Protein AF-K6ZV36-F1 (afdb_monomer_lite)

Sequence (183 aa):
MSAIVSMAVELAVKDDSTDDSIYIGLYGSSGGREFNLNSQLNDYERGTKRVYVFNDPPSYYRVPLFFETVRPLDERLGAGYPGNNQNWVLADIEHVYIRKEKGNGLGINHLIVHLFGGSQGRISAHRTFEMVNLISYVSNESGLQLWLKEEITLPIAMQVASILEDREKINFDKIIGAKCSTN

pLDDT: mean 75.7, std 15.94, range [40.72, 93.94]

Secondary structure (DSSP, 8-state):
-PEEEEEEEEEEE-S----S-EEEEEEETTEEEEEE---SS--S-TT-EEEEEESPPPTT----TT-EEE----GGG----GGG-TT-BGGGEEEEEEEESSSS---EEEEEEEEEEEETTEEEEEEEEE--TTPPPEEETTEEEEEEEEP----HHHHHHHHHHHHHHHHHHHHHTS-----

Foldseek 3Di:
DFQFAKKKKKWFFADDFDPFWKWKKWQFPLGIDIDTQDDPDRQGDHGAIEMAMQPDDDPPDDDPPSYDYDPDHPVVVVRPGSNVDRRHAPVGGPWMKMFTQEDDDSSIPWIKMKTFTHDVPDTQDIWMWIDDPDWDWDQDPRGTMDITHIDPDDGPVVVVVVVVVVVVVVVVVVVVVPDDDDD

Organism: NCBI:txid1129793

Structure (mmCIF, N/CA/C/O backbone):
data_AF-K6ZV36-F1
#
_entry.id   AF-K6ZV36-F1
#
loop_
_atom_site.group_PDB
_atom_site.id
_atom_site.type_symbol
_atom_site.label_atom_id
_atom_site.label_alt_id
_atom_site.label_comp_id
_atom_site.label_asym_id
_atom_site.label_entity_id
_atom_site.label_seq_id
_atom_site.pdbx_PDB_ins_code
_atom_site.Cartn_x
_atom_site.Cartn_y
_atom_site.Cartn_z
_atom_site.occupancy
_atom_site.B_iso_or_equiv
_atom_site.auth_seq_id
_atom_site.auth_comp_id
_atom_site.auth_asym_id
_atom_site.auth_atom_id
_atom_site.pdbx_PDB_model_num
ATOM 1 N N . MET A 1 1 ? 15.108 -3.991 -15.137 1.00 69.56 1 MET A N 1
ATOM 2 C CA . MET A 1 1 ? 14.119 -4.184 -14.055 1.00 69.56 1 MET A CA 1
ATOM 3 C C . MET A 1 1 ? 13.306 -2.904 -13.913 1.00 69.56 1 MET A C 1
ATOM 5 O O . MET A 1 1 ? 13.828 -1.849 -14.255 1.00 69.56 1 MET A O 1
ATOM 9 N N . SER A 1 2 ? 12.041 -2.982 -13.497 1.00 81.06 2 SER A N 1
ATOM 10 C CA . SER A 1 2 ? 11.137 -1.821 -13.466 1.00 81.06 2 SER A CA 1
ATOM 11 C C . SER A 1 2 ? 11.196 -1.115 -12.113 1.00 81.06 2 SER A C 1
ATOM 13 O O . SER A 1 2 ? 10.882 -1.736 -11.100 1.00 81.06 2 SER A O 1
ATOM 15 N N . ALA A 1 3 ? 11.574 0.164 -12.093 1.00 85.88 3 ALA A N 1
ATOM 16 C CA . ALA A 1 3 ? 11.526 0.985 -10.883 1.00 85.88 3 ALA A CA 1
ATOM 17 C C . ALA A 1 3 ? 10.070 1.253 -10.483 1.00 85.88 3 ALA A C 1
ATOM 19 O O . ALA A 1 3 ? 9.212 1.377 -11.359 1.00 85.88 3 ALA A O 1
ATOM 20 N N . ILE A 1 4 ? 9.779 1.351 -9.188 1.00 86.25 4 ILE A N 1
ATOM 21 C CA . ILE A 1 4 ? 8.454 1.743 -8.700 1.00 86.25 4 ILE A CA 1
ATOM 22 C C . ILE A 1 4 ? 8.243 3.221 -9.036 1.00 86.25 4 ILE A C 1
ATOM 24 O O . ILE A 1 4 ? 8.959 4.091 -8.546 1.00 86.25 4 ILE A O 1
ATOM 28 N N . VAL A 1 5 ? 7.259 3.505 -9.887 1.00 83.56 5 VAL A N 1
ATOM 29 C CA . VAL A 1 5 ? 6.945 4.864 -10.354 1.00 83.56 5 VAL A CA 1
ATOM 30 C C . VAL A 1 5 ? 5.693 5.435 -9.696 1.00 83.56 5 VAL A C 1
ATOM 32 O O . VAL A 1 5 ? 5.590 6.652 -9.558 1.00 83.56 5 VAL A O 1
ATOM 35 N N . SER A 1 6 ? 4.768 4.578 -9.262 1.00 85.94 6 SER A N 1
ATOM 36 C CA . SER A 1 6 ? 3.556 4.971 -8.543 1.00 85.94 6 SER A CA 1
ATOM 37 C C . SER A 1 6 ? 3.129 3.873 -7.569 1.00 85.94 6 SER A C 1
ATOM 39 O O . SER A 1 6 ? 3.436 2.694 -7.772 1.00 85.94 6 SER A O 1
ATOM 41 N N . MET A 1 7 ? 2.428 4.268 -6.511 1.00 89.00 7 MET A N 1
ATOM 42 C CA . MET A 1 7 ? 1.786 3.370 -5.559 1.00 89.00 7 MET A CA 1
ATOM 43 C C . MET A 1 7 ? 0.389 3.895 -5.228 1.00 89.00 7 MET A C 1
ATOM 45 O O . MET A 1 7 ? 0.216 5.092 -5.011 1.00 89.00 7 MET A O 1
ATOM 49 N N . ALA A 1 8 ? -0.596 3.004 -5.170 1.00 90.88 8 ALA A N 1
ATOM 50 C CA . ALA A 1 8 ? -1.935 3.310 -4.678 1.00 90.88 8 ALA A CA 1
ATOM 51 C C . ALA A 1 8 ? -2.258 2.399 -3.492 1.00 90.88 8 ALA A C 1
ATOM 53 O O . ALA A 1 8 ? -2.006 1.198 -3.559 1.00 90.88 8 ALA A O 1
ATOM 54 N N . VAL A 1 9 ? -2.787 2.969 -2.413 1.00 92.44 9 VAL A N 1
ATOM 55 C CA . VAL A 1 9 ? -3.160 2.253 -1.191 1.00 92.44 9 VAL A CA 1
ATOM 56 C C . VAL A 1 9 ? -4.638 2.484 -0.930 1.00 92.44 9 VAL A C 1
ATOM 58 O O . VAL A 1 9 ? -5.031 3.585 -0.552 1.00 92.44 9 VAL A O 1
ATOM 61 N N . GLU A 1 10 ? -5.448 1.457 -1.146 1.00 93.56 10 GLU A N 1
ATOM 62 C CA . GLU A 1 10 ? -6.878 1.440 -0.853 1.00 93.56 10 GLU A CA 1
ATOM 63 C C . GLU A 1 10 ? -7.074 0.952 0.577 1.00 93.56 10 GLU A C 1
ATOM 65 O O . GLU A 1 10 ? -6.648 -0.148 0.915 1.00 93.56 10 GLU A O 1
ATOM 70 N N . LEU A 1 11 ? -7.700 1.762 1.426 1.00 92.44 11 LEU A N 1
ATOM 71 C CA . LEU A 1 11 ? -7.862 1.484 2.849 1.00 92.44 11 LEU A CA 1
ATOM 72 C C . LEU A 1 11 ? -9.306 1.756 3.271 1.00 92.44 11 LEU A C 1
ATOM 74 O O . LEU A 1 11 ? -9.854 2.820 2.970 1.00 92.44 11 LEU A O 1
ATOM 78 N N . ALA A 1 12 ? -9.915 0.806 3.984 1.00 91.12 12 ALA A N 1
ATOM 79 C CA . ALA A 1 12 ? -11.191 1.017 4.661 1.00 91.12 12 ALA A CA 1
ATOM 80 C C . ALA A 1 12 ? -11.100 0.709 6.157 1.00 91.12 12 ALA A C 1
ATOM 82 O O . ALA A 1 12 ? -10.563 -0.326 6.566 1.00 91.12 12 ALA A O 1
ATOM 83 N N . VAL A 1 13 ? -11.682 1.605 6.951 1.00 89.81 13 VAL A N 1
ATOM 84 C CA . VAL A 1 13 ? -11.818 1.489 8.404 1.00 89.81 13 VAL A CA 1
ATOM 85 C C . VAL A 1 13 ? -13.256 1.100 8.730 1.00 89.81 13 VAL A C 1
ATOM 87 O O . VAL A 1 13 ? -14.199 1.731 8.247 1.00 89.81 13 VAL A O 1
ATOM 90 N N . LYS A 1 14 ? -13.450 0.078 9.564 1.00 84.56 14 LYS A N 1
ATOM 91 C CA . LYS A 1 14 ? -14.786 -0.435 9.905 1.00 84.56 14 LYS A CA 1
ATOM 92 C C . LYS A 1 14 ? -15.157 -0.253 11.364 1.00 84.56 14 LYS A C 1
ATOM 94 O O . LYS A 1 14 ? -16.253 0.231 11.632 1.00 84.56 14 LYS A O 1
ATOM 99 N N . ASP A 1 15 ? -14.289 -0.673 12.276 1.00 79.69 15 ASP A N 1
ATOM 100 C CA . ASP A 1 15 ? -14.688 -0.883 13.669 1.00 79.69 15 ASP A CA 1
ATOM 101 C C . ASP A 1 15 ? -14.154 0.227 14.586 1.00 79.69 15 ASP A C 1
ATOM 103 O O . ASP A 1 15 ? -14.944 0.860 15.291 1.00 79.69 15 ASP A O 1
ATOM 107 N N . ASP A 1 16 ? -12.867 0.564 14.491 1.00 82.56 16 ASP A N 1
ATOM 108 C CA . ASP A 1 16 ? -12.210 1.515 15.396 1.00 82.56 16 ASP A CA 1
ATOM 109 C C . ASP A 1 16 ? -11.571 2.670 14.631 1.00 82.56 16 ASP A C 1
ATOM 111 O O . ASP A 1 16 ? -10.880 2.442 13.638 1.00 82.56 16 ASP A O 1
ATOM 115 N N . SER A 1 17 ? -11.800 3.898 15.106 1.00 86.44 17 SER A N 1
ATOM 116 C CA . SER A 1 17 ? -11.085 5.070 14.611 1.00 86.44 17 SER A CA 1
ATOM 117 C C . SER A 1 17 ? -9.734 5.237 15.299 1.00 86.44 17 SER A C 1
ATOM 119 O O . SER A 1 17 ? -9.469 4.639 16.348 1.00 86.44 17 SER A O 1
ATOM 121 N N . THR A 1 18 ? -8.847 6.032 14.705 1.00 86.19 18 THR A N 1
ATOM 122 C CA . THR A 1 18 ? -7.550 6.322 15.318 1.00 86.19 18 THR A CA 1
ATOM 123 C C . THR A 1 18 ? -6.981 7.671 14.898 1.00 86.19 18 THR A C 1
ATOM 125 O O . THR A 1 18 ? -7.052 8.046 13.737 1.00 86.19 18 THR A O 1
ATOM 128 N N . ASP A 1 19 ? -6.357 8.363 15.850 1.00 86.12 19 ASP A N 1
ATOM 129 C CA . ASP A 1 19 ? -5.548 9.561 15.591 1.00 86.12 19 ASP A CA 1
ATOM 130 C C . ASP A 1 19 ? -4.049 9.227 15.446 1.00 86.12 19 ASP A C 1
ATOM 132 O O . ASP A 1 19 ? -3.212 10.120 15.309 1.00 86.12 19 ASP A O 1
ATOM 136 N N . ASP A 1 20 ? -3.683 7.943 15.533 1.00 87.06 20 ASP A N 1
ATOM 137 C CA . ASP A 1 20 ? -2.294 7.502 15.453 1.00 87.06 20 ASP A CA 1
ATOM 138 C C . ASP A 1 20 ? -1.787 7.534 14.006 1.00 87.06 20 ASP A C 1
ATOM 140 O O . ASP A 1 20 ? -2.528 7.314 13.046 1.00 87.06 20 ASP A O 1
ATOM 144 N N . SER A 1 21 ? -0.477 7.723 13.850 1.00 87.00 21 SER A N 1
ATOM 145 C CA . SER A 1 21 ? 0.170 7.651 12.542 1.00 87.00 21 SER A CA 1
ATOM 146 C C . SER A 1 21 ? 0.104 6.228 11.977 1.00 87.00 21 SER A C 1
ATOM 148 O O . SER A 1 21 ? 0.552 5.267 12.619 1.00 87.00 21 SER A O 1
ATOM 150 N N . ILE A 1 22 ? -0.396 6.107 10.747 1.00 88.94 22 ILE A N 1
ATOM 151 C CA . ILE A 1 22 ? -0.416 4.857 9.984 1.00 88.94 22 ILE A CA 1
ATOM 152 C C . ILE A 1 22 ? 0.618 4.930 8.868 1.00 88.94 22 ILE A C 1
ATOM 154 O O . ILE A 1 22 ? 0.743 5.931 8.167 1.00 88.94 22 ILE A O 1
ATOM 158 N N . TYR A 1 23 ? 1.348 3.842 8.676 1.00 90.62 23 TYR A N 1
ATOM 159 C CA . TYR A 1 23 ? 2.415 3.737 7.696 1.00 90.62 23 TYR A CA 1
ATOM 160 C C . TYR A 1 23 ? 2.184 2.547 6.782 1.00 90.62 23 TYR A C 1
ATOM 162 O O . TYR A 1 23 ? 1.772 1.483 7.242 1.00 90.62 23 TYR A O 1
ATOM 170 N N . ILE A 1 24 ? 2.535 2.699 5.509 1.00 91.81 24 ILE A N 1
ATOM 171 C CA . ILE A 1 24 ? 2.773 1.574 4.611 1.00 91.81 24 ILE A CA 1
ATOM 172 C C . ILE A 1 24 ? 4.277 1.354 4.466 1.00 91.81 24 ILE A C 1
ATOM 174 O O . ILE A 1 24 ? 5.028 2.290 4.202 1.00 91.81 24 ILE A O 1
ATOM 178 N N . GLY A 1 25 ? 4.724 0.122 4.667 1.00 91.25 25 GLY A N 1
ATOM 179 C CA . GLY A 1 25 ? 6.114 -0.286 4.558 1.00 91.25 25 GLY A CA 1
ATOM 180 C C . GLY A 1 25 ? 6.353 -1.192 3.360 1.00 91.25 25 GLY A C 1
ATOM 181 O O . GLY A 1 25 ? 5.571 -2.104 3.093 1.00 91.25 25 GLY A O 1
ATOM 182 N N . LEU A 1 26 ? 7.455 -0.946 2.656 1.00 91.75 26 LEU A N 1
ATOM 183 C CA . LEU A 1 26 ? 7.999 -1.799 1.603 1.00 91.75 26 LEU A CA 1
ATOM 184 C C . LEU A 1 26 ? 9.338 -2.357 2.087 1.00 91.75 26 LEU A C 1
ATOM 186 O O . LEU A 1 26 ? 10.202 -1.590 2.516 1.00 91.75 26 LEU A O 1
ATOM 190 N N . TYR A 1 27 ? 9.517 -3.672 2.016 1.00 90.81 27 TYR A N 1
ATOM 191 C CA . TYR A 1 27 ? 10.750 -4.349 2.411 1.00 90.81 27 TYR A CA 1
ATOM 192 C C . TYR A 1 27 ? 11.204 -5.317 1.321 1.00 90.81 27 TYR A C 1
ATOM 194 O O . TYR A 1 27 ? 10.388 -6.010 0.709 1.00 90.81 27 TYR A O 1
ATOM 202 N N . GLY A 1 28 ? 12.508 -5.353 1.073 1.00 90.19 28 GLY A N 1
ATOM 203 C CA . GLY A 1 28 ? 13.098 -6.147 0.010 1.00 90.19 28 GLY A CA 1
ATOM 204 C C . GLY A 1 28 ? 14.61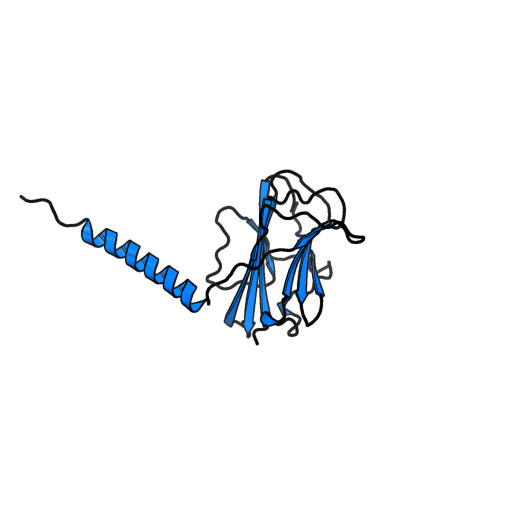5 -6.240 0.095 1.00 90.19 28 GLY A C 1
ATOM 205 O O . GLY A 1 28 ? 15.236 -5.716 1.023 1.00 90.19 28 GLY A O 1
ATOM 206 N N . SER A 1 29 ? 15.226 -6.839 -0.926 1.00 88.81 29 SER A N 1
ATOM 207 C CA . SER A 1 29 ? 16.681 -7.045 -0.999 1.00 88.81 29 SER A CA 1
ATOM 208 C C . SER A 1 29 ? 17.493 -5.743 -0.975 1.00 88.81 29 SER A C 1
ATOM 210 O O . SER A 1 29 ? 18.646 -5.730 -0.547 1.00 88.81 29 SER A O 1
ATOM 212 N N . SER A 1 30 ? 16.886 -4.640 -1.417 1.00 82.81 30 SER A N 1
ATOM 213 C CA . SER A 1 30 ? 17.482 -3.298 -1.442 1.00 82.81 30 SER A CA 1
ATOM 214 C C . SER A 1 30 ? 17.226 -2.487 -0.158 1.00 82.81 30 SER A C 1
ATOM 216 O O . SER A 1 30 ? 17.622 -1.323 -0.073 1.00 82.81 30 SER A O 1
ATOM 218 N N . GLY A 1 31 ? 16.591 -3.090 0.856 1.00 85.62 31 GLY A N 1
ATOM 219 C CA . GLY A 1 31 ? 16.310 -2.489 2.161 1.00 85.62 31 GLY A CA 1
ATOM 220 C C . GLY A 1 31 ? 14.818 -2.334 2.471 1.00 85.62 31 GLY A C 1
ATOM 221 O O . GLY A 1 31 ? 13.955 -2.876 1.783 1.00 85.62 31 GLY A O 1
ATOM 222 N N . GLY A 1 32 ? 14.520 -1.587 3.540 1.00 85.38 32 GLY A N 1
ATOM 223 C CA . GLY A 1 32 ? 13.164 -1.277 4.005 1.00 85.38 32 GLY A CA 1
ATOM 224 C C . GLY A 1 32 ? 12.871 0.225 3.984 1.00 85.38 32 GLY A C 1
ATOM 225 O O . GLY A 1 32 ? 13.754 1.030 4.287 1.00 85.38 32 GLY A O 1
ATOM 226 N N . ARG A 1 33 ? 11.639 0.615 3.640 1.00 86.06 33 ARG A N 1
ATOM 227 C CA . ARG A 1 33 ? 11.169 2.002 3.744 1.00 86.06 33 ARG A CA 1
ATOM 228 C C . ARG A 1 33 ? 9.696 2.070 4.104 1.00 86.06 33 ARG A C 1
ATOM 230 O O . ARG A 1 33 ? 8.887 1.328 3.559 1.00 86.06 33 ARG A O 1
ATOM 237 N N . GLU A 1 34 ? 9.361 3.029 4.954 1.00 87.44 34 GLU A N 1
ATOM 238 C CA . GLU A 1 34 ? 7.989 3.336 5.335 1.00 87.44 34 GLU A CA 1
ATOM 239 C C . GLU A 1 34 ? 7.538 4.687 4.792 1.00 87.44 34 GLU A C 1
ATOM 241 O O . GLU A 1 34 ? 8.324 5.629 4.649 1.00 87.44 34 GLU A O 1
ATOM 246 N N . PHE A 1 35 ? 6.244 4.768 4.518 1.00 86.06 35 PHE A N 1
ATOM 247 C CA . PHE A 1 35 ? 5.563 5.950 4.037 1.00 86.06 35 PHE A CA 1
ATOM 248 C C . PHE A 1 35 ? 4.366 6.212 4.938 1.00 86.06 35 PHE A C 1
ATOM 250 O O . PHE A 1 35 ? 3.508 5.346 5.096 1.00 86.06 35 PHE A O 1
ATOM 257 N N . ASN A 1 36 ? 4.315 7.397 5.537 1.00 86.38 36 ASN A N 1
ATOM 258 C CA . ASN A 1 36 ? 3.175 7.800 6.349 1.00 86.38 36 ASN A CA 1
ATOM 259 C C . ASN A 1 36 ? 1.957 8.036 5.437 1.00 86.38 36 ASN A C 1
ATOM 261 O O . ASN A 1 36 ? 2.064 8.753 4.440 1.00 86.38 36 ASN A O 1
ATOM 265 N N . LEU A 1 37 ? 0.819 7.433 5.770 1.00 86.88 37 LEU A N 1
ATOM 266 C CA . LEU A 1 37 ? -0.449 7.560 5.054 1.00 86.88 37 LEU A CA 1
ATOM 267 C C . LEU A 1 37 ? -1.268 8.758 5.572 1.00 86.88 37 LEU A C 1
ATOM 269 O O . LEU A 1 37 ? -2.477 8.674 5.715 1.00 86.88 37 LEU A O 1
ATOM 273 N N . ASN A 1 38 ? -0.637 9.884 5.895 1.00 80.19 38 ASN A N 1
ATOM 274 C CA . ASN A 1 38 ? -1.343 11.028 6.473 1.00 80.19 38 ASN A CA 1
ATOM 275 C C . ASN A 1 38 ? -1.727 12.083 5.425 1.00 80.19 38 ASN A C 1
ATOM 277 O O . ASN A 1 38 ? -0.909 12.478 4.586 1.00 80.19 38 ASN A O 1
ATOM 281 N N . SER A 1 39 ? -2.952 12.590 5.521 1.00 73.94 39 SER A N 1
ATOM 282 C CA . SER A 1 39 ? -3.461 13.724 4.756 1.00 73.94 39 SER A CA 1
ATOM 283 C C . SER A 1 39 ? -3.841 14.898 5.667 1.00 73.94 39 SER A C 1
ATOM 285 O O . SER A 1 39 ? -3.703 14.847 6.883 1.00 73.94 39 SER A O 1
ATOM 287 N N . GLN A 1 40 ? -4.312 16.003 5.086 1.00 70.31 40 GLN A N 1
ATOM 288 C CA . GLN A 1 40 ? -4.810 17.152 5.861 1.00 70.31 40 GLN A CA 1
ATOM 289 C C . GLN A 1 40 ? -6.221 16.933 6.437 1.00 70.31 40 GLN A C 1
ATOM 291 O O . GLN A 1 40 ? -6.798 17.847 7.026 1.00 70.31 40 GLN A O 1
ATOM 296 N N . LEU A 1 41 ? -6.804 15.756 6.221 1.00 73.31 41 LEU A N 1
ATOM 297 C CA . LEU A 1 41 ? -8.151 15.395 6.644 1.00 73.31 41 LEU A CA 1
ATOM 298 C C . LEU A 1 41 ? -8.105 14.399 7.809 1.00 73.31 41 LEU A C 1
ATOM 300 O O . LEU A 1 41 ? -7.061 13.844 8.135 1.00 73.31 41 LEU A O 1
ATOM 304 N N . ASN A 1 42 ? -9.269 14.141 8.410 1.00 79.62 42 ASN A N 1
ATOM 305 C CA . ASN A 1 42 ? -9.403 13.070 9.388 1.00 79.62 42 ASN A CA 1
ATOM 306 C C . ASN A 1 42 ? -9.530 11.710 8.679 1.00 79.62 42 ASN A C 1
ATOM 308 O O . ASN A 1 42 ? -10.576 11.360 8.124 1.00 79.62 42 ASN A O 1
ATOM 312 N N . ASP A 1 43 ? -8.408 11.008 8.613 1.00 80.31 43 ASP A N 1
ATOM 313 C CA . ASP A 1 43 ? -8.149 9.916 7.679 1.00 80.31 43 ASP A CA 1
ATOM 314 C C . ASP A 1 43 ? -8.642 8.549 8.137 1.00 80.31 43 ASP A C 1
ATOM 316 O O . ASP A 1 43 ? -8.946 7.691 7.305 1.00 80.31 43 ASP A O 1
ATOM 320 N N . TYR A 1 44 ? -8.766 8.364 9.446 1.00 87.50 44 TYR A N 1
ATOM 321 C CA . TYR A 1 44 ? -9.002 7.057 10.045 1.00 87.50 44 TYR A CA 1
ATOM 322 C C . TYR A 1 44 ? -10.237 7.049 10.932 1.00 87.50 44 TYR A C 1
ATOM 324 O O . TYR A 1 44 ? -10.284 6.342 11.932 1.00 87.50 44 TYR A O 1
ATOM 332 N N . GLU A 1 45 ? -11.262 7.815 10.559 1.00 89.69 45 GLU A N 1
ATOM 333 C CA . GLU A 1 45 ? -12.566 7.717 11.205 1.00 89.69 45 GLU A CA 1
ATOM 334 C C . GLU A 1 45 ? -13.297 6.437 10.817 1.00 89.69 45 GLU A C 1
ATOM 336 O O . GLU A 1 45 ? -13.123 5.889 9.722 1.00 89.69 45 GLU A O 1
ATOM 341 N N . ARG A 1 46 ? -14.184 5.982 11.703 1.00 90.12 46 ARG A N 1
ATOM 342 C CA . ARG A 1 46 ? -15.017 4.806 11.449 1.00 90.12 46 ARG A CA 1
ATOM 343 C C . ARG A 1 46 ? -15.818 4.970 10.150 1.00 90.12 46 ARG A C 1
ATOM 345 O O . ARG A 1 46 ? -16.529 5.953 9.970 1.00 90.12 46 ARG A O 1
ATOM 352 N N . GLY A 1 47 ? -15.769 3.958 9.283 1.00 88.19 47 GLY A N 1
ATOM 353 C CA . GLY A 1 47 ? -16.500 3.936 8.013 1.00 88.19 47 GLY A CA 1
ATOM 354 C C . GLY A 1 47 ? -15.782 4.642 6.862 1.00 88.19 47 GLY A C 1
ATOM 355 O O . GLY A 1 47 ? -16.292 4.632 5.739 1.00 88.19 47 GLY A O 1
ATOM 356 N N . THR A 1 48 ? -14.606 5.219 7.114 1.00 89.88 48 THR A N 1
ATOM 357 C CA . THR A 1 48 ? -13.809 5.904 6.097 1.00 89.88 48 THR A CA 1
ATOM 358 C C . THR A 1 48 ? -13.270 4.921 5.063 1.00 89.88 48 THR A C 1
ATOM 360 O O . THR A 1 48 ? -12.819 3.825 5.402 1.00 89.88 48 THR A O 1
ATOM 363 N N . LYS A 1 49 ? -13.309 5.328 3.790 1.00 91.81 49 LYS A N 1
ATOM 364 C CA . LYS A 1 49 ? -12.780 4.584 2.638 1.00 91.81 49 LYS A CA 1
ATOM 365 C C . LYS A 1 49 ? -11.957 5.525 1.771 1.00 91.81 49 LYS A C 1
ATOM 367 O O . LYS A 1 49 ? -12.512 6.440 1.159 1.00 91.81 49 LYS A O 1
ATOM 372 N N . ARG A 1 50 ? -10.644 5.316 1.720 1.00 90.69 50 ARG A N 1
ATOM 373 C CA . ARG A 1 50 ? -9.704 6.236 1.065 1.00 90.69 50 ARG A CA 1
ATOM 374 C C . ARG A 1 50 ? -8.707 5.509 0.186 1.00 90.69 50 ARG A C 1
ATOM 376 O O . ARG A 1 50 ? -8.277 4.406 0.511 1.00 90.69 50 ARG A O 1
ATOM 383 N N . VAL A 1 51 ? -8.335 6.150 -0.918 1.00 91.19 51 VAL A N 1
ATOM 384 C CA . VAL A 1 51 ? -7.185 5.749 -1.726 1.00 91.19 51 VAL A CA 1
ATOM 385 C C . VAL A 1 51 ? -6.096 6.798 -1.604 1.00 91.19 51 VAL A C 1
ATOM 387 O O . VAL A 1 51 ? -6.246 7.914 -2.104 1.00 91.19 51 VAL A O 1
ATOM 390 N N . TYR A 1 52 ? -4.983 6.419 -0.989 1.00 89.38 52 TYR A N 1
ATOM 391 C CA . TYR A 1 52 ? -3.767 7.222 -0.955 1.00 89.38 52 TYR A CA 1
ATOM 392 C C . TYR A 1 52 ? -2.942 6.936 -2.193 1.00 89.38 52 TYR A C 1
ATOM 394 O O . TYR A 1 52 ? -2.664 5.778 -2.504 1.00 89.38 52 TYR A O 1
ATOM 402 N N . VAL A 1 53 ? -2.542 7.984 -2.903 1.00 86.94 53 VAL A N 1
ATOM 403 C CA . VAL A 1 53 ? -1.824 7.823 -4.163 1.00 86.94 53 VAL A CA 1
ATOM 404 C C . VAL A 1 53 ? -0.487 8.552 -4.115 1.00 86.94 53 VAL A C 1
ATOM 406 O O . VAL A 1 53 ? -0.415 9.761 -3.906 1.00 86.94 53 VAL A O 1
ATOM 409 N N . PHE A 1 54 ? 0.578 7.787 -4.333 1.00 83.25 54 PHE A N 1
ATOM 410 C CA . PHE A 1 54 ? 1.956 8.242 -4.428 1.00 83.25 54 PHE A CA 1
ATOM 411 C C . PHE A 1 54 ? 2.332 8.317 -5.907 1.00 83.25 54 PHE A C 1
ATOM 413 O O . PHE A 1 54 ? 2.524 7.277 -6.540 1.00 83.25 54 PHE A O 1
ATOM 420 N N . ASN A 1 55 ? 2.458 9.536 -6.440 1.00 80.00 55 ASN A N 1
ATOM 421 C CA . ASN A 1 55 ? 2.546 9.837 -7.878 1.00 80.00 55 ASN A CA 1
ATOM 422 C C . ASN A 1 55 ? 1.336 9.368 -8.691 1.00 80.00 55 ASN A C 1
ATOM 424 O O . ASN A 1 55 ? 0.588 8.482 -8.285 1.00 80.00 55 ASN A O 1
ATOM 428 N N . ASP A 1 56 ? 1.171 9.928 -9.888 1.00 78.88 56 ASP A N 1
ATOM 429 C CA . ASP A 1 56 ? 0.033 9.580 -10.727 1.00 78.88 56 ASP A CA 1
ATOM 430 C C . ASP A 1 56 ? 0.034 8.089 -11.122 1.00 78.88 56 ASP A C 1
ATOM 432 O O . ASP A 1 56 ? 1.022 7.585 -11.671 1.00 78.88 56 ASP A O 1
ATOM 436 N N . PRO A 1 57 ? -1.072 7.371 -10.856 1.00 77.81 57 PRO A N 1
ATOM 437 C CA . PRO A 1 57 ? -1.224 5.974 -11.211 1.00 77.81 57 PRO A CA 1
ATOM 438 C C . PRO A 1 57 ? -1.512 5.862 -12.717 1.00 77.81 57 PRO A C 1
ATOM 440 O O . PRO A 1 57 ? -1.848 6.858 -13.370 1.00 77.81 57 PRO A O 1
ATOM 443 N N . PRO A 1 58 ? -1.410 4.658 -13.308 1.00 79.38 58 PRO A N 1
ATOM 444 C CA . PRO A 1 58 ? -1.690 4.488 -14.728 1.00 79.38 58 PRO A CA 1
ATOM 445 C C . PRO A 1 58 ? -3.116 4.918 -15.074 1.00 79.38 58 PRO A C 1
ATOM 447 O O . PRO A 1 58 ? -4.046 4.718 -14.297 1.00 79.38 58 PRO A O 1
ATOM 450 N N . SER A 1 59 ? -3.323 5.390 -16.304 1.00 79.25 59 SER A N 1
ATOM 451 C CA . SER A 1 59 ? -4.643 5.804 -16.798 1.00 79.25 59 SER A CA 1
ATOM 452 C C . SER A 1 59 ? -5.688 4.686 -16.844 1.00 79.25 59 SER A C 1
ATOM 454 O O . SER A 1 59 ? -6.864 4.984 -17.039 1.00 79.25 59 SER A O 1
ATOM 456 N N . TYR A 1 60 ? -5.299 3.417 -16.692 1.00 76.62 60 TYR A N 1
ATOM 457 C CA . TYR A 1 60 ? -6.212 2.279 -16.560 1.00 76.62 60 TYR A CA 1
ATOM 458 C C . TYR A 1 60 ? -6.557 1.948 -15.104 1.00 76.62 60 TYR A C 1
ATOM 460 O O . TYR A 1 60 ? -7.561 1.279 -14.878 1.00 76.62 60 TYR A O 1
ATOM 468 N N . TYR A 1 61 ? -5.773 2.414 -14.124 1.00 80.62 61 TYR A N 1
ATOM 469 C CA . TYR A 1 61 ? -6.133 2.260 -12.720 1.00 80.62 61 TYR A CA 1
ATOM 470 C C . TYR A 1 61 ? -7.411 3.058 -12.462 1.00 80.62 61 TYR A C 1
ATOM 472 O O . TYR A 1 61 ? -7.579 4.198 -12.917 1.00 80.62 61 TYR A O 1
ATOM 480 N N . ARG A 1 62 ? -8.367 2.414 -11.805 1.00 78.75 62 ARG A N 1
ATOM 481 C CA . ARG A 1 62 ? -9.666 2.986 -11.475 1.00 78.75 62 ARG A CA 1
ATOM 482 C C . ARG A 1 62 ? -9.791 2.917 -9.973 1.00 78.75 62 ARG A C 1
ATOM 484 O O . ARG A 1 62 ? -9.807 1.828 -9.419 1.00 78.75 62 ARG A O 1
ATOM 491 N N . VAL A 1 63 ? -9.898 4.083 -9.348 1.00 80.06 63 VAL A N 1
ATOM 492 C CA . VAL A 1 63 ? -10.279 4.153 -7.942 1.00 80.06 63 VAL A CA 1
ATOM 493 C C . VAL A 1 63 ? -11.684 3.556 -7.819 1.00 80.06 63 VAL A C 1
ATOM 495 O O . VAL A 1 63 ? -12.561 3.943 -8.605 1.00 80.06 63 VAL A O 1
ATOM 498 N N . PRO A 1 64 ? -11.918 2.606 -6.899 1.00 80.88 64 PRO A N 1
ATOM 499 C CA . PRO A 1 64 ? -13.247 2.047 -6.714 1.00 80.88 64 PRO A CA 1
ATOM 500 C C . PRO A 1 64 ? -14.261 3.144 -6.366 1.00 80.88 64 PRO A C 1
ATOM 502 O O . PRO A 1 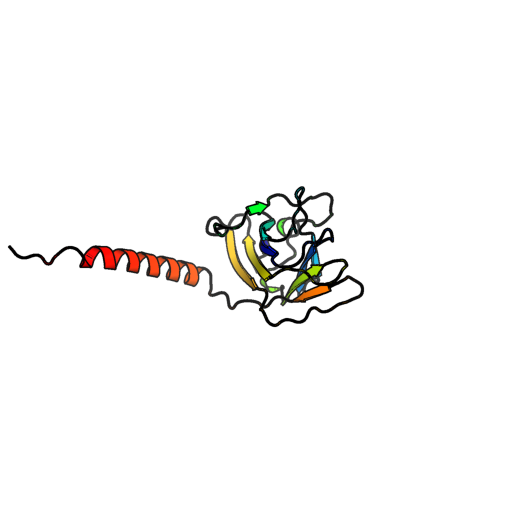64 ? -13.961 4.067 -5.613 1.00 80.88 64 PRO A O 1
ATOM 505 N N . LEU A 1 65 ? -15.489 3.027 -6.883 1.00 73.00 65 LEU A N 1
ATOM 506 C CA . LEU A 1 65 ? -16.522 4.079 -6.826 1.00 73.00 65 LEU A CA 1
ATOM 507 C C . LEU A 1 65 ? -16.874 4.576 -5.413 1.00 73.00 65 LEU A C 1
ATOM 509 O O . LEU A 1 65 ? -17.439 5.654 -5.269 1.00 73.00 65 LEU A O 1
ATOM 513 N N . PHE A 1 66 ? -16.575 3.786 -4.383 1.00 79.62 66 PHE A N 1
ATOM 514 C CA . PHE A 1 66 ? -16.902 4.082 -2.986 1.00 79.62 66 PHE A CA 1
ATOM 515 C C . PHE A 1 66 ? -15.717 4.604 -2.174 1.00 79.62 66 PHE A C 1
ATOM 517 O O . PHE A 1 66 ? -15.819 4.672 -0.951 1.00 79.62 66 PHE A O 1
ATOM 524 N N . PHE A 1 67 ? -14.596 4.900 -2.828 1.00 85.56 67 PHE A N 1
ATOM 525 C CA . PHE A 1 67 ? -13.407 5.415 -2.172 1.00 85.56 67 PHE A CA 1
ATOM 526 C C . PHE A 1 67 ? -13.141 6.857 -2.585 1.00 85.56 67 PHE A C 1
ATOM 528 O O . PHE A 1 67 ? -13.214 7.222 -3.760 1.00 85.56 67 PHE A O 1
ATOM 535 N N . GLU A 1 68 ? -12.758 7.663 -1.603 1.00 84.06 68 GLU A N 1
ATOM 536 C CA . GLU A 1 68 ? -12.297 9.025 -1.828 1.00 84.06 68 GLU A CA 1
ATOM 537 C C . GLU A 1 68 ? -10.803 9.017 -2.168 1.00 84.06 68 GLU A C 1
ATOM 539 O O . GLU A 1 68 ? -9.997 8.370 -1.498 1.00 84.06 68 GLU A O 1
ATOM 544 N N . THR A 1 69 ? -10.414 9.715 -3.238 1.00 80.00 69 THR A N 1
ATOM 545 C CA . THR A 1 69 ? -9.003 9.792 -3.648 1.00 80.00 69 THR A CA 1
ATOM 546 C C . THR A 1 69 ? -8.284 10.900 -2.889 1.00 80.00 69 THR A C 1
ATOM 548 O O . THR A 1 69 ? -8.728 12.046 -2.908 1.00 80.00 69 THR A O 1
ATOM 551 N N . VAL A 1 70 ? -7.126 10.584 -2.313 1.00 80.06 70 VAL A N 1
ATOM 552 C CA . VAL A 1 70 ? -6.263 11.523 -1.592 1.00 80.06 70 VAL A CA 1
ATOM 553 C C . VAL A 1 70 ? -4.944 11.699 -2.355 1.00 80.06 70 VAL A C 1
ATOM 555 O O . VAL A 1 70 ? -4.159 10.761 -2.508 1.00 80.06 70 VAL A O 1
ATOM 558 N N . ARG A 1 71 ? -4.721 12.919 -2.861 1.00 67.81 71 ARG A N 1
ATOM 559 C CA . ARG A 1 71 ? -3.511 13.400 -3.558 1.00 67.81 71 ARG A CA 1
ATOM 560 C C . ARG A 1 71 ? -3.361 14.884 -3.187 1.00 67.81 71 ARG A C 1
ATOM 562 O O . ARG A 1 71 ? -4.268 15.621 -3.573 1.00 67.81 71 ARG A O 1
ATOM 569 N N . PRO A 1 72 ? -2.337 15.382 -2.466 1.00 62.62 72 PRO A N 1
ATOM 570 C CA . PRO A 1 72 ? -1.046 14.805 -2.070 1.00 62.62 72 PRO A CA 1
ATOM 571 C C . PRO A 1 72 ? -0.939 14.460 -0.566 1.00 62.62 72 PRO A C 1
ATOM 573 O O . PRO A 1 72 ? -1.649 15.023 0.266 1.00 62.62 72 PRO A O 1
ATOM 576 N N . LEU A 1 73 ? -0.017 13.557 -0.220 1.00 63.81 73 LEU A N 1
ATOM 577 C CA . LEU A 1 73 ? 0.388 13.293 1.169 1.00 63.81 73 LEU A CA 1
ATOM 578 C C . LEU A 1 73 ? 1.275 14.441 1.673 1.00 63.81 73 LEU A C 1
ATOM 580 O O . LEU A 1 73 ? 1.985 15.057 0.880 1.00 63.81 73 LEU A O 1
ATOM 584 N N . ASP A 1 74 ? 1.234 14.752 2.970 1.00 58.91 74 ASP A N 1
ATOM 585 C CA . ASP A 1 74 ? 2.014 15.869 3.521 1.00 58.91 74 ASP A CA 1
ATOM 586 C C . ASP A 1 74 ? 3.532 15.635 3.361 1.00 58.91 74 ASP A C 1
ATOM 588 O O . ASP A 1 74 ? 4.153 14.846 4.077 1.00 58.91 74 ASP A O 1
ATOM 592 N N . GLU A 1 75 ? 4.144 16.359 2.420 1.00 52.56 75 GLU A N 1
ATOM 593 C CA . GLU A 1 75 ? 5.575 16.281 2.095 1.00 52.56 75 GLU A CA 1
ATOM 594 C C . GLU A 1 75 ? 6.482 16.676 3.268 1.00 52.56 75 GLU A C 1
ATOM 596 O O . GLU A 1 75 ? 7.646 16.267 3.321 1.00 52.56 75 GLU A O 1
ATOM 601 N N . ARG A 1 76 ? 5.959 17.437 4.242 1.00 48.19 76 ARG A N 1
ATOM 602 C CA . ARG A 1 76 ? 6.709 17.865 5.435 1.00 48.19 76 ARG A CA 1
ATOM 603 C C . ARG A 1 76 ? 7.025 16.699 6.372 1.00 48.19 76 ARG A C 1
ATOM 605 O O . ARG A 1 76 ? 7.922 16.828 7.200 1.00 48.19 76 ARG A O 1
ATOM 612 N N . LEU A 1 77 ? 6.332 15.566 6.233 1.00 46.22 77 LEU A N 1
ATOM 613 C CA . LEU A 1 77 ? 6.511 14.374 7.069 1.00 46.22 77 LEU A CA 1
ATOM 614 C C . LEU A 1 77 ? 7.620 13.429 6.565 1.00 46.22 77 LEU A C 1
ATOM 616 O O . LEU A 1 77 ? 7.741 12.305 7.047 1.00 46.22 77 LEU A O 1
ATOM 620 N N . GLY A 1 78 ? 8.458 13.867 5.616 1.00 41.00 78 GLY A N 1
ATOM 621 C CA . GLY A 1 78 ? 9.725 13.199 5.281 1.00 41.00 78 GLY A CA 1
ATOM 622 C C . GLY A 1 78 ? 9.606 11.885 4.496 1.00 41.00 78 GLY A C 1
ATOM 623 O O . GLY A 1 78 ? 10.621 11.277 4.142 1.00 41.00 78 GLY A O 1
ATOM 624 N N . ALA A 1 79 ? 8.394 11.449 4.152 1.00 47.38 79 ALA A N 1
ATOM 625 C CA . ALA A 1 79 ? 8.169 10.288 3.302 1.00 47.38 79 ALA A CA 1
ATOM 626 C C . ALA A 1 79 ? 8.415 10.659 1.831 1.00 47.38 79 ALA A C 1
ATOM 628 O O . ALA A 1 79 ? 7.487 10.824 1.047 1.00 47.38 79 ALA A O 1
ATOM 629 N N . GLY A 1 80 ? 9.683 10.836 1.447 1.00 53.47 80 GLY A N 1
ATOM 630 C CA . GLY A 1 80 ? 10.041 11.072 0.049 1.00 53.47 80 GLY A CA 1
ATOM 631 C C . GLY A 1 80 ? 9.393 10.021 -0.857 1.00 53.47 80 GLY A C 1
ATOM 632 O O . GLY A 1 80 ? 9.587 8.824 -0.648 1.00 53.47 80 GLY A O 1
ATOM 633 N N . TYR A 1 81 ? 8.620 10.478 -1.839 1.00 58.12 81 TYR A N 1
ATOM 634 C CA . TYR A 1 81 ? 7.865 9.629 -2.755 1.00 58.12 81 TYR A CA 1
ATOM 635 C C . TYR A 1 81 ? 8.731 8.514 -3.365 1.00 58.12 81 TYR A C 1
ATOM 637 O O . TYR A 1 81 ? 9.913 8.753 -3.648 1.00 58.12 81 TYR A O 1
ATOM 645 N N . PRO A 1 82 ? 8.160 7.327 -3.651 1.00 54.78 82 PRO A N 1
ATOM 646 C CA . PRO A 1 82 ? 8.858 6.272 -4.386 1.00 54.78 82 PRO A CA 1
ATOM 647 C C . PRO A 1 82 ? 9.520 6.792 -5.676 1.00 54.78 82 PRO A C 1
ATOM 649 O O . PRO A 1 82 ? 10.651 6.430 -5.975 1.00 54.78 82 PRO A O 1
ATOM 652 N N . GLY A 1 83 ? 8.872 7.724 -6.391 1.00 50.50 83 GLY A N 1
ATOM 653 C CA . GLY A 1 83 ? 9.373 8.238 -7.674 1.00 50.50 83 GLY A CA 1
ATOM 654 C C . GLY A 1 83 ? 10.589 9.170 -7.621 1.00 50.50 83 GLY A C 1
ATOM 655 O O . GLY A 1 83 ? 11.219 9.361 -8.657 1.00 50.50 83 GLY A O 1
ATOM 656 N N . ASN A 1 84 ? 10.959 9.715 -6.455 1.00 51.06 84 ASN A N 1
ATOM 657 C CA . ASN A 1 84 ? 12.152 10.571 -6.338 1.00 51.06 84 ASN A CA 1
ATOM 658 C C . ASN A 1 84 ? 13.437 9.778 -6.053 1.00 51.06 84 ASN A C 1
ATOM 660 O O . ASN A 1 84 ? 14.520 10.356 -6.048 1.00 51.06 84 ASN A O 1
ATOM 664 N N . ASN A 1 85 ? 13.336 8.461 -5.844 1.00 51.19 85 ASN A N 1
ATOM 665 C CA . ASN A 1 85 ? 14.479 7.584 -5.619 1.00 51.19 85 ASN A CA 1
ATOM 666 C C . ASN A 1 85 ? 14.427 6.425 -6.624 1.00 51.19 85 ASN A C 1
ATOM 668 O O . ASN A 1 85 ? 13.731 5.438 -6.409 1.00 51.19 85 ASN A O 1
ATOM 672 N N . GLN A 1 86 ? 15.211 6.518 -7.704 1.00 53.28 86 GLN A N 1
ATOM 673 C CA . GLN A 1 86 ? 15.321 5.503 -8.771 1.00 53.28 86 GLN A CA 1
ATOM 674 C C . GLN A 1 86 ? 15.831 4.122 -8.299 1.00 53.28 86 GLN A C 1
ATOM 676 O O . GLN A 1 86 ? 16.026 3.224 -9.112 1.00 53.28 86 GLN A O 1
ATOM 681 N N . ASN A 1 87 ? 16.037 3.939 -6.994 1.00 61.88 87 ASN A N 1
ATOM 682 C CA . ASN A 1 87 ? 16.686 2.773 -6.403 1.00 61.88 87 ASN A CA 1
ATOM 683 C C . ASN A 1 87 ? 15.708 1.678 -5.961 1.00 61.88 87 ASN A C 1
ATOM 685 O O . ASN A 1 87 ? 16.152 0.606 -5.570 1.00 61.88 87 ASN A O 1
ATOM 689 N N . TRP A 1 88 ? 14.394 1.924 -5.997 1.00 75.06 88 TRP A N 1
ATOM 690 C CA . TRP A 1 88 ? 13.408 0.926 -5.579 1.00 75.06 88 TRP A CA 1
ATOM 691 C C . TRP A 1 88 ? 12.829 0.214 -6.789 1.00 75.06 88 TRP A C 1
ATOM 693 O O . TRP A 1 88 ? 11.966 0.729 -7.503 1.00 75.06 88 TRP A O 1
ATOM 703 N N . VAL A 1 89 ? 13.348 -0.982 -7.029 1.00 85.75 89 VAL A N 1
ATOM 704 C CA . VAL A 1 89 ? 12.933 -1.854 -8.117 1.00 85.75 89 VAL A CA 1
ATOM 705 C C . VAL A 1 89 ? 11.768 -2.717 -7.654 1.00 85.75 89 VAL A C 1
ATOM 707 O O . VAL A 1 89 ? 11.803 -3.325 -6.591 1.00 85.75 89 VAL A O 1
ATOM 710 N N . LEU A 1 90 ? 10.726 -2.804 -8.480 1.00 86.50 90 LEU A N 1
ATOM 711 C CA . LEU A 1 90 ? 9.520 -3.558 -8.156 1.00 86.50 90 LEU A CA 1
ATOM 712 C C . LEU A 1 90 ? 9.810 -5.042 -7.894 1.00 86.50 90 LEU A C 1
ATOM 714 O O . LEU A 1 90 ? 9.134 -5.640 -7.072 1.00 86.50 90 LEU A O 1
ATOM 718 N N . ALA A 1 91 ? 10.790 -5.630 -8.585 1.00 87.62 91 ALA A N 1
ATOM 719 C CA . ALA A 1 91 ? 11.195 -7.026 -8.400 1.00 87.62 91 ALA A CA 1
ATOM 720 C C . ALA A 1 91 ? 11.909 -7.287 -7.062 1.00 87.62 91 ALA A C 1
ATOM 722 O O . ALA A 1 91 ? 11.899 -8.422 -6.602 1.00 87.62 91 ALA A O 1
ATOM 723 N N . ASP A 1 92 ? 12.474 -6.254 -6.435 1.00 90.38 92 ASP A N 1
ATOM 724 C CA . ASP A 1 92 ? 13.202 -6.385 -5.169 1.00 90.38 92 ASP A CA 1
ATOM 725 C C . ASP A 1 92 ? 12.250 -6.438 -3.973 1.00 90.38 92 ASP A C 1
ATOM 727 O O . ASP A 1 92 ? 12.671 -6.798 -2.880 1.00 90.38 92 ASP A O 1
ATOM 731 N N . ILE A 1 93 ? 10.980 -6.050 -4.149 1.00 91.69 93 ILE A N 1
ATOM 732 C CA . ILE A 1 93 ? 9.999 -6.048 -3.063 1.00 91.69 93 ILE A CA 1
ATOM 733 C C . ILE A 1 93 ? 9.662 -7.489 -2.682 1.00 91.69 93 ILE A C 1
ATOM 735 O O . ILE A 1 93 ? 9.070 -8.234 -3.463 1.00 91.69 93 ILE A O 1
ATOM 739 N N . GLU A 1 94 ? 9.997 -7.874 -1.464 1.00 92.44 94 GLU A N 1
ATOM 740 C CA . GLU A 1 94 ? 9.693 -9.198 -0.920 1.00 92.44 94 GLU A CA 1
ATOM 741 C C . GLU A 1 94 ? 8.429 -9.142 -0.066 1.00 92.44 94 GLU A C 1
ATOM 743 O O . GLU A 1 94 ? 7.599 -10.052 -0.096 1.00 92.44 94 GLU A O 1
ATOM 748 N N . HIS A 1 95 ? 8.253 -8.037 0.660 1.00 92.19 95 HIS A N 1
ATOM 749 C CA . HIS A 1 95 ? 7.163 -7.870 1.599 1.00 92.19 95 HIS A CA 1
ATOM 750 C C . HIS A 1 95 ? 6.598 -6.449 1.590 1.00 92.19 95 HIS A C 1
ATOM 752 O O . HIS A 1 95 ? 7.316 -5.457 1.448 1.00 92.19 95 HIS A O 1
ATOM 758 N N . VAL A 1 96 ? 5.289 -6.365 1.815 1.00 93.94 96 VAL A N 1
ATOM 759 C CA . VAL A 1 96 ? 4.560 -5.118 2.053 1.00 93.94 96 VAL A CA 1
ATOM 760 C C . VAL A 1 96 ? 3.817 -5.261 3.370 1.00 93.94 96 VAL A C 1
ATOM 762 O O . VAL A 1 96 ? 3.304 -6.337 3.673 1.00 93.94 96 VAL A O 1
ATOM 765 N N . TYR A 1 97 ? 3.770 -4.205 4.172 1.00 92.69 97 TYR A N 1
ATOM 766 C CA . TYR A 1 97 ? 3.056 -4.215 5.444 1.00 92.69 97 TYR A CA 1
ATOM 767 C C . TYR A 1 97 ? 2.403 -2.875 5.742 1.00 92.69 97 TYR A C 1
ATOM 769 O O . TYR A 1 97 ? 2.841 -1.840 5.250 1.00 92.69 97 TYR A O 1
ATOM 777 N N . ILE A 1 98 ? 1.388 -2.895 6.598 1.00 92.50 98 ILE A N 1
ATOM 778 C CA . ILE A 1 98 ? 0.845 -1.705 7.251 1.00 92.50 98 ILE A CA 1
ATOM 779 C C . ILE A 1 98 ? 1.261 -1.695 8.718 1.00 92.50 98 ILE A C 1
ATOM 781 O O . ILE A 1 98 ? 1.307 -2.746 9.362 1.00 92.50 98 ILE A O 1
ATOM 785 N N . ARG A 1 99 ? 1.587 -0.517 9.250 1.00 91.06 99 ARG A N 1
ATOM 786 C CA . ARG A 1 99 ? 1.973 -0.333 10.650 1.00 91.06 99 ARG A CA 1
ATOM 787 C C . ARG A 1 99 ? 1.224 0.838 11.272 1.00 91.06 99 ARG A C 1
ATOM 789 O O . ARG A 1 99 ? 1.151 1.908 10.681 1.00 91.06 99 ARG A O 1
ATOM 796 N N . LYS A 1 100 ? 0.721 0.637 12.485 1.00 88.56 100 LYS A N 1
ATOM 797 C CA . LYS A 1 100 ? 0.223 1.685 13.381 1.00 88.56 100 LYS A CA 1
ATOM 798 C C . LYS A 1 100 ? 1.298 2.013 14.403 1.00 88.56 100 LYS A C 1
ATOM 800 O O . LYS A 1 100 ? 1.842 1.083 14.992 1.00 88.56 100 LYS A O 1
ATOM 805 N N . GLU A 1 101 ? 1.590 3.288 14.643 1.00 85.12 101 GLU A N 1
ATOM 806 C CA . GLU A 1 101 ? 2.624 3.681 15.612 1.00 85.12 101 GLU A CA 1
ATOM 807 C C . GLU A 1 101 ? 2.306 3.226 17.047 1.00 85.12 101 GLU A C 1
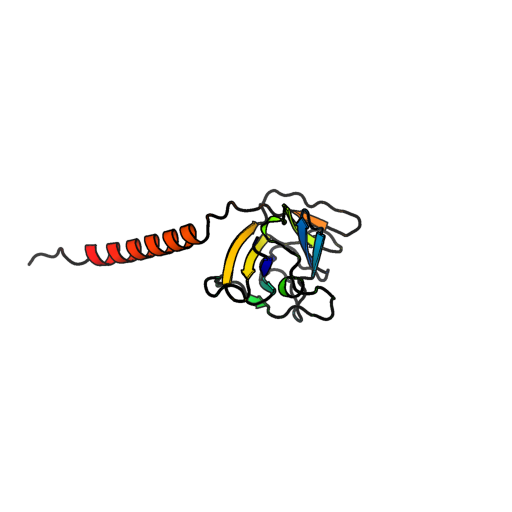ATOM 809 O O . GLU A 1 101 ? 3.187 2.725 17.745 1.00 85.12 101 GLU A O 1
ATOM 814 N N . LYS A 1 102 ? 1.058 3.402 17.503 1.00 81.69 102 LYS A N 1
ATOM 815 C CA . LYS A 1 102 ? 0.623 3.154 18.891 1.00 81.69 102 LYS A CA 1
ATOM 816 C C . LYS A 1 102 ? -0.813 2.623 18.944 1.00 81.69 102 LYS A C 1
ATOM 818 O O . LYS A 1 102 ? -1.497 2.571 17.935 1.00 81.69 102 LYS A O 1
ATOM 823 N N . GLY A 1 103 ? -1.270 2.208 20.126 1.00 70.88 103 GLY A N 1
ATOM 824 C CA . GLY A 1 103 ? -2.664 1.819 20.367 1.00 70.88 103 GLY A CA 1
ATOM 825 C C . GLY A 1 103 ? -3.007 0.357 20.057 1.00 70.88 103 GLY A C 1
ATOM 826 O O . GLY A 1 103 ? -2.179 -0.429 19.600 1.00 70.88 103 GLY A O 1
ATOM 827 N N . ASN A 1 104 ? -4.261 -0.009 20.338 1.00 68.75 104 ASN A N 1
ATOM 828 C CA . ASN A 1 104 ? -4.785 -1.360 20.134 1.00 68.75 104 ASN A 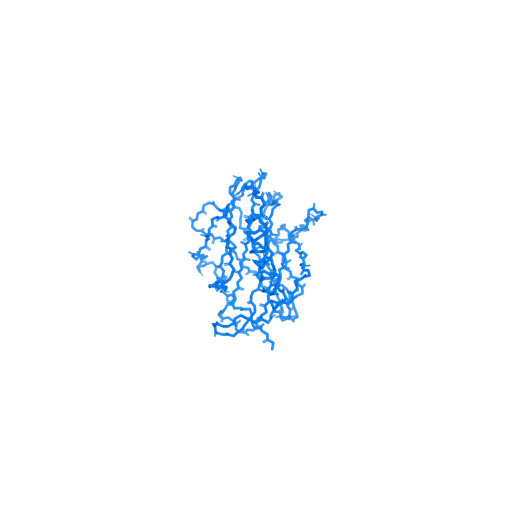CA 1
ATOM 829 C C . ASN A 1 104 ? -5.535 -1.436 18.806 1.00 68.75 104 ASN A C 1
ATOM 831 O O . ASN A 1 104 ? -6.411 -0.611 18.564 1.00 68.75 104 ASN A O 1
ATOM 835 N N . GLY A 1 105 ? -5.212 -2.437 17.984 1.00 70.44 105 GLY A N 1
ATOM 836 C CA . GLY A 1 105 ? -5.899 -2.697 16.718 1.00 70.44 105 GLY A CA 1
ATOM 837 C C . GLY A 1 105 ? -5.725 -1.594 15.666 1.00 70.44 105 GLY A C 1
ATOM 838 O O . GLY A 1 105 ? -5.406 -0.443 15.962 1.00 70.44 105 GLY A O 1
ATOM 839 N N . LEU A 1 106 ? -5.928 -1.958 14.401 1.00 71.44 106 LEU A N 1
ATOM 840 C CA . LEU A 1 106 ? -5.937 -1.004 13.291 1.00 71.44 106 LEU A CA 1
ATOM 841 C C . LEU A 1 106 ? -7.359 -0.580 12.890 1.00 71.44 106 LEU A C 1
ATOM 843 O O . LEU A 1 106 ? -7.505 0.430 12.220 1.00 71.44 106 LEU A O 1
ATOM 847 N N . GLY A 1 107 ? -8.404 -1.337 13.258 1.00 81.75 107 GLY A N 1
ATOM 848 C CA . GLY A 1 107 ? -9.784 -1.073 12.812 1.00 81.75 107 GLY A CA 1
ATOM 849 C C . GLY A 1 107 ? -9.994 -1.211 11.294 1.00 81.75 107 GLY A C 1
ATOM 850 O O . GLY A 1 107 ? -11.104 -0.998 10.800 1.00 81.75 107 GLY A O 1
ATOM 851 N N . ILE A 1 108 ? -8.939 -1.582 10.562 1.00 86.31 108 ILE A N 1
ATOM 852 C CA . ILE A 1 108 ? -8.901 -1.747 9.112 1.00 86.31 108 ILE A CA 1
ATOM 853 C C . ILE A 1 108 ? -9.464 -3.117 8.758 1.00 86.31 108 ILE A C 1
ATOM 855 O O . ILE A 1 108 ? -8.981 -4.144 9.233 1.00 86.31 108 ILE A O 1
ATOM 859 N N . ASN A 1 109 ? -10.481 -3.131 7.902 1.00 87.38 109 ASN A N 1
ATOM 860 C CA . ASN A 1 109 ? -11.115 -4.352 7.400 1.00 87.38 109 ASN A CA 1
ATOM 861 C C . ASN A 1 109 ? -10.877 -4.569 5.900 1.00 87.38 109 ASN A C 1
ATOM 863 O O . ASN A 1 109 ? -11.306 -5.581 5.349 1.00 87.38 109 ASN A O 1
ATOM 867 N N . HIS A 1 110 ? -10.222 -3.619 5.240 1.00 89.81 110 HIS A N 1
ATOM 868 C CA . HIS A 1 110 ? -9.841 -3.716 3.845 1.00 89.81 110 HIS A CA 1
ATOM 869 C C . HIS A 1 110 ? -8.571 -2.909 3.613 1.00 89.81 110 HIS A C 1
ATOM 871 O O . HIS A 1 110 ? -8.504 -1.736 3.983 1.00 89.81 110 HIS A O 1
ATOM 877 N N . LEU A 1 111 ? -7.585 -3.545 2.991 1.00 91.94 111 LEU A N 1
ATOM 878 C CA . LEU A 1 111 ? -6.355 -2.896 2.581 1.00 91.94 111 LEU A CA 1
ATOM 879 C C . LEU A 1 111 ? -5.821 -3.572 1.324 1.00 91.94 111 LEU A C 1
ATOM 881 O O . LEU A 1 111 ? -5.558 -4.775 1.344 1.00 91.94 111 LEU A O 1
ATOM 885 N N . ILE A 1 112 ? -5.634 -2.786 0.269 1.00 93.69 112 ILE A N 1
ATOM 886 C CA . ILE A 1 112 ? -4.988 -3.207 -0.971 1.00 93.69 112 ILE A CA 1
ATOM 887 C C . ILE A 1 112 ? -3.899 -2.198 -1.317 1.00 93.69 112 ILE A C 1
ATOM 889 O O . ILE A 1 112 ? -4.116 -0.989 -1.293 1.00 93.69 112 ILE A O 1
ATOM 893 N N . VAL A 1 113 ? -2.716 -2.694 -1.654 1.00 93.81 113 VAL A N 1
ATOM 894 C CA . VAL A 1 113 ? -1.582 -1.899 -2.116 1.00 93.81 113 VAL A CA 1
ATOM 895 C C . VAL A 1 113 ? -1.248 -2.315 -3.535 1.00 93.81 113 VAL A C 1
ATOM 897 O O . VAL A 1 113 ? -0.869 -3.456 -3.794 1.00 93.81 113 VAL A O 1
ATOM 900 N N . HIS A 1 114 ? -1.337 -1.365 -4.453 1.00 93.38 114 HIS A N 1
ATOM 901 C CA . HIS A 1 114 ? -0.888 -1.524 -5.824 1.00 93.38 114 HIS A CA 1
ATOM 902 C C . HIS A 1 114 ? 0.458 -0.837 -6.003 1.00 93.38 114 HIS A C 1
ATOM 904 O O . HIS A 1 114 ? 0.582 0.369 -5.785 1.00 93.38 114 HIS A O 1
ATOM 910 N N . LEU A 1 115 ? 1.454 -1.597 -6.450 1.00 91.62 115 LEU A N 1
ATOM 911 C CA . LEU A 1 115 ? 2.760 -1.079 -6.836 1.00 91.62 115 LEU A CA 1
ATOM 912 C C . LEU A 1 115 ? 2.877 -1.093 -8.358 1.00 91.62 115 LEU A C 1
ATOM 914 O O . LEU A 1 115 ? 2.753 -2.143 -8.993 1.00 91.62 115 LEU A O 1
ATOM 918 N N . PHE A 1 116 ? 3.147 0.069 -8.946 1.00 88.62 116 PHE A N 1
ATOM 919 C CA . PHE A 1 116 ? 3.303 0.224 -10.388 1.00 88.62 116 PHE A CA 1
ATOM 920 C C . PHE A 1 116 ? 4.774 0.425 -10.733 1.00 88.62 116 PHE A C 1
ATOM 922 O O . PHE A 1 116 ? 5.397 1.412 -10.338 1.00 88.62 116 PHE A O 1
ATOM 929 N N . GLY A 1 117 ? 5.325 -0.522 -11.487 1.00 89.00 117 GLY A N 1
ATOM 930 C CA . GLY A 1 117 ? 6.698 -0.511 -11.968 1.00 89.00 117 GLY A CA 1
ATOM 931 C C . GLY A 1 117 ? 6.787 -0.012 -13.407 1.00 89.00 117 GLY A C 1
ATOM 932 O O . GLY A 1 117 ? 6.000 -0.418 -14.265 1.00 89.00 117 GLY A O 1
ATOM 933 N N . GLY A 1 118 ? 7.775 0.822 -13.711 1.00 86.06 118 GLY A N 1
ATOM 934 C CA . GLY A 1 118 ? 7.954 1.349 -15.056 1.00 86.06 118 GLY A CA 1
ATOM 935 C C . GLY A 1 118 ? 9.190 2.218 -15.250 1.00 86.06 118 GLY A C 1
ATOM 936 O O . GLY A 1 118 ? 10.142 2.183 -14.473 1.00 86.06 118 GLY A O 1
ATOM 937 N N . SER A 1 119 ? 9.146 2.995 -16.327 1.00 79.94 119 SER A N 1
ATOM 938 C CA . SER A 1 119 ? 10.095 4.051 -16.689 1.00 79.94 119 SER A CA 1
ATOM 939 C C . SER A 1 119 ? 9.291 5.272 -17.120 1.00 79.94 119 SER A C 1
ATOM 941 O O . SER A 1 119 ? 8.298 5.075 -17.812 1.00 79.94 119 SER A O 1
ATOM 943 N N . GLN A 1 120 ? 9.706 6.485 -16.738 1.00 67.31 120 GLN A N 1
ATOM 944 C CA . GLN A 1 120 ? 9.062 7.781 -17.041 1.00 67.31 120 GLN A CA 1
ATOM 945 C C . GLN A 1 120 ? 7.896 7.726 -18.054 1.00 67.31 120 GLN A C 1
ATOM 947 O O . GLN A 1 120 ? 8.101 7.648 -19.263 1.00 67.31 120 GLN A O 1
ATOM 952 N N . GLY A 1 121 ? 6.661 7.736 -17.540 1.00 62.25 121 GLY A N 1
ATOM 953 C CA . GLY A 1 121 ? 5.429 7.767 -18.343 1.00 62.25 121 GLY A CA 1
ATOM 954 C C . GLY A 1 121 ? 4.930 6.420 -18.882 1.00 62.25 121 GLY A C 1
ATOM 955 O O . GLY A 1 121 ? 3.834 6.357 -19.435 1.00 62.25 121 GLY A O 1
ATOM 956 N N . ARG A 1 122 ? 5.678 5.326 -18.703 1.00 75.00 122 ARG A N 1
ATOM 957 C CA . ARG A 1 122 ? 5.290 3.980 -19.140 1.00 75.00 122 ARG A CA 1
ATOM 958 C C . ARG A 1 122 ? 5.364 2.988 -17.988 1.00 75.00 122 ARG A C 1
ATOM 960 O O . ARG A 1 122 ? 6.444 2.627 -17.526 1.00 75.00 122 ARG A O 1
ATOM 967 N N . ILE A 1 123 ? 4.199 2.503 -17.577 1.00 80.38 123 ILE A N 1
ATOM 968 C CA . ILE A 1 123 ? 4.082 1.403 -16.620 1.00 80.38 123 ILE A CA 1
ATOM 969 C C . ILE A 1 123 ? 4.187 0.087 -17.385 1.00 80.38 123 ILE A C 1
ATOM 971 O O . ILE A 1 123 ? 3.502 -0.121 -18.386 1.00 80.38 123 ILE A O 1
ATOM 975 N N . SER A 1 124 ? 5.086 -0.779 -16.932 1.00 83.06 124 SER A N 1
ATOM 976 C CA . SER A 1 124 ? 5.407 -2.062 -17.564 1.00 83.06 124 SER A CA 1
ATOM 977 C C . SER A 1 124 ? 5.175 -3.255 -16.642 1.00 83.06 124 SER A C 1
ATOM 979 O O . SER A 1 124 ? 5.173 -4.388 -17.111 1.00 83.06 124 SER A O 1
ATOM 981 N N . ALA A 1 125 ? 5.021 -3.014 -15.342 1.00 86.38 125 ALA A N 1
ATOM 982 C CA . ALA A 1 125 ? 4.835 -4.048 -14.341 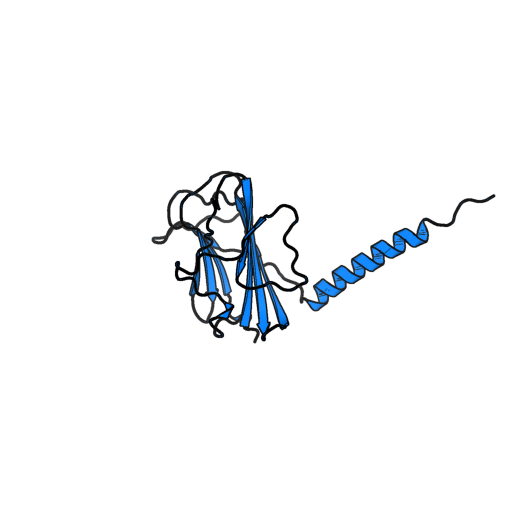1.00 86.38 125 ALA A CA 1
ATOM 983 C C . ALA A 1 125 ? 3.897 -3.552 -13.237 1.00 86.38 125 ALA A C 1
ATOM 985 O O . ALA A 1 125 ? 3.799 -2.354 -12.972 1.00 86.38 125 ALA A O 1
ATOM 986 N N . HIS A 1 126 ? 3.199 -4.486 -12.608 1.00 89.94 126 HIS A N 1
ATOM 987 C CA . HIS A 1 126 ? 2.223 -4.222 -11.562 1.00 89.94 126 HIS A CA 1
ATOM 988 C C . HIS A 1 126 ? 2.231 -5.401 -10.595 1.00 89.94 126 HIS A C 1
ATOM 990 O O . HIS A 1 126 ? 2.322 -6.546 -11.037 1.00 89.94 126 HIS A O 1
ATOM 996 N N . ARG A 1 127 ? 2.194 -5.105 -9.298 1.00 91.62 127 ARG A N 1
ATOM 997 C CA . ARG A 1 127 ? 2.032 -6.089 -8.224 1.00 91.62 127 ARG A CA 1
ATOM 998 C C . ARG A 1 127 ? 0.962 -5.581 -7.270 1.00 91.62 127 ARG A C 1
ATOM 1000 O O . ARG A 1 127 ? 0.925 -4.380 -6.984 1.00 91.62 127 ARG A O 1
ATOM 1007 N N . THR A 1 128 ? 0.123 -6.486 -6.788 1.00 93.44 128 THR A N 1
ATOM 1008 C CA . THR A 1 128 ? -0.925 -6.188 -5.808 1.00 93.44 128 THR A CA 1
ATOM 1009 C C . THR A 1 128 ? -0.656 -6.954 -4.524 1.00 93.44 128 THR A C 1
ATOM 1011 O O . THR A 1 128 ? -0.343 -8.140 -4.559 1.00 93.44 128 THR A O 1
ATOM 1014 N N . PHE A 1 129 ? -0.801 -6.277 -3.391 1.00 93.94 129 PHE A N 1
ATOM 1015 C CA . PHE A 1 129 ? -0.712 -6.871 -2.066 1.00 93.94 129 PHE A CA 1
ATOM 1016 C C . PHE A 1 129 ? -1.991 -6.566 -1.305 1.00 93.94 129 PHE A C 1
ATOM 1018 O O . PHE A 1 129 ? -2.414 -5.415 -1.259 1.00 93.94 129 PHE A O 1
ATOM 1025 N N . GLU A 1 130 ? -2.592 -7.572 -0.689 1.00 93.00 130 GLU A N 1
ATOM 1026 C CA . GLU A 1 130 ? -3.854 -7.435 0.026 1.00 93.00 130 GLU A CA 1
ATOM 1027 C C . GLU A 1 130 ? -3.748 -7.904 1.476 1.00 93.00 130 GLU A C 1
ATOM 1029 O O . GLU A 1 130 ? -2.955 -8.781 1.843 1.00 93.00 130 GLU A O 1
ATOM 1034 N N . MET A 1 131 ? -4.588 -7.318 2.322 1.00 89.25 131 MET A N 1
ATOM 1035 C CA . MET A 1 131 ? -4.846 -7.860 3.642 1.00 89.25 131 MET A CA 1
ATOM 1036 C C . MET A 1 131 ? -5.730 -9.102 3.534 1.00 89.25 131 MET A C 1
ATOM 1038 O O . MET A 1 131 ? -6.858 -9.042 3.051 1.00 89.25 131 MET A O 1
ATOM 1042 N N . VAL A 1 132 ? -5.253 -10.215 4.087 1.00 81.12 132 VAL A N 1
ATOM 1043 C CA . VAL A 1 132 ? -6.038 -11.450 4.189 1.00 81.12 132 VAL A CA 1
ATOM 1044 C C . VAL A 1 132 ? -6.721 -11.499 5.556 1.00 81.12 132 VAL A C 1
ATOM 1046 O O . VAL A 1 132 ? -6.075 -11.290 6.581 1.00 81.12 132 VAL A O 1
ATOM 1049 N N . ASN A 1 133 ? -8.016 -11.830 5.578 1.00 63.19 133 ASN A N 1
ATOM 1050 C CA . ASN A 1 133 ? -8.917 -11.818 6.749 1.00 63.19 133 ASN A CA 1
ATOM 1051 C C . ASN A 1 133 ? -8.496 -12.680 7.968 1.00 63.19 133 ASN A C 1
ATOM 1053 O O . ASN A 1 133 ? -9.248 -12.767 8.935 1.00 63.19 133 ASN A O 1
ATOM 1057 N N . LEU A 1 134 ? -7.336 -13.341 7.944 1.00 55.41 134 LEU A N 1
ATOM 1058 C CA . LEU A 1 134 ? -6.894 -14.300 8.965 1.00 55.41 134 LEU A CA 1
ATOM 1059 C C . LEU A 1 134 ? -5.584 -13.920 9.673 1.00 55.41 134 LEU A C 1
ATOM 1061 O O . LEU A 1 134 ? -5.037 -14.735 10.414 1.00 55.41 134 LEU A O 1
ATOM 1065 N N . ILE A 1 135 ? -5.044 -12.722 9.452 1.00 59.00 135 ILE A N 1
ATOM 1066 C CA . ILE A 1 135 ? -3.684 -12.421 9.907 1.00 59.00 135 ILE A CA 1
ATOM 1067 C C . ILE A 1 135 ? -3.683 -11.792 11.305 1.00 59.00 135 ILE A C 1
ATOM 1069 O O . ILE A 1 135 ? -4.396 -10.834 11.597 1.00 59.00 135 ILE A O 1
ATOM 1073 N N . SER A 1 136 ? -2.844 -12.358 12.174 1.00 58.78 136 SER A N 1
ATOM 1074 C CA . SER A 1 136 ? -2.523 -11.820 13.494 1.00 58.78 136 SER A CA 1
ATOM 1075 C C . SER A 1 136 ? -1.541 -10.661 13.360 1.00 58.78 136 SER A C 1
ATOM 1077 O O . SER A 1 136 ? -0.492 -10.795 12.732 1.00 58.78 136 SER A O 1
ATOM 1079 N N . TYR A 1 137 ? -1.873 -9.527 13.966 1.00 70.56 137 TYR A N 1
ATOM 1080 C CA . TYR A 1 137 ? -0.946 -8.414 14.085 1.00 70.56 137 TYR A CA 1
ATOM 1081 C C . TYR A 1 137 ? 0.278 -8.814 14.914 1.00 70.56 137 TYR A C 1
ATOM 1083 O O . TYR A 1 137 ? 0.149 -9.478 15.945 1.00 70.56 137 TYR A O 1
ATOM 1091 N N . VAL A 1 138 ? 1.456 -8.359 14.500 1.00 76.56 138 VAL A N 1
ATOM 1092 C CA . VAL A 1 138 ? 2.678 -8.468 15.296 1.00 76.56 138 VAL A CA 1
ATOM 1093 C C . VAL A 1 138 ? 2.903 -7.125 15.974 1.00 76.56 138 VAL A C 1
ATOM 1095 O O . VAL A 1 138 ? 3.112 -6.115 15.306 1.00 76.56 138 VAL A O 1
ATOM 1098 N N . SER A 1 139 ? 2.834 -7.105 17.304 1.00 75.69 139 SER A N 1
ATOM 1099 C CA . SER A 1 139 ? 3.259 -5.940 18.078 1.00 75.69 139 SER A CA 1
ATOM 1100 C C . SER A 1 139 ? 4.778 -5.974 18.250 1.00 75.69 139 SER A C 1
ATOM 1102 O O . SER A 1 139 ? 5.342 -7.011 18.600 1.00 75.69 139 SER A O 1
ATOM 1104 N N . ASN A 1 140 ? 5.436 -4.850 17.987 1.00 76.19 140 ASN A N 1
ATOM 1105 C CA . ASN A 1 140 ? 6.857 -4.637 18.233 1.00 76.19 140 ASN A CA 1
ATOM 1106 C C . ASN A 1 140 ? 7.084 -3.261 18.887 1.00 76.19 140 ASN A C 1
ATOM 1108 O O . ASN A 1 140 ? 6.140 -2.517 19.152 1.00 76.19 140 ASN A O 1
ATOM 1112 N N . GLU A 1 141 ? 8.344 -2.907 19.144 1.00 76.06 141 GLU A N 1
ATOM 1113 C CA . GLU A 1 141 ? 8.723 -1.623 19.760 1.00 76.06 141 GLU A CA 1
ATOM 1114 C C . GLU A 1 141 ? 8.306 -0.395 18.929 1.00 76.06 141 GLU A C 1
ATOM 1116 O O . GLU A 1 141 ? 8.252 0.718 19.443 1.00 76.06 141 GLU A O 1
ATOM 1121 N N . SER A 1 142 ? 7.999 -0.594 17.645 1.00 78.06 142 SER A N 1
ATOM 1122 C CA . SER A 1 142 ? 7.558 0.434 16.698 1.00 78.06 142 SER A CA 1
ATOM 1123 C C . SER A 1 142 ? 6.041 0.420 16.453 1.00 78.06 142 SER A C 1
ATOM 1125 O O . SER A 1 142 ? 5.565 1.138 15.571 1.00 78.06 142 SER A O 1
ATOM 1127 N N . GLY A 1 143 ? 5.280 -0.385 17.202 1.00 84.56 143 GLY A N 1
ATOM 1128 C CA . GLY A 1 143 ? 3.820 -0.411 17.173 1.00 84.56 143 GLY A CA 1
ATOM 1129 C C . GLY A 1 143 ? 3.217 -1.720 16.662 1.00 84.56 143 GLY A C 1
ATOM 1130 O O . GLY A 1 143 ? 3.738 -2.807 16.914 1.00 84.56 143 GLY A O 1
ATOM 1131 N N . LEU A 1 144 ? 2.063 -1.628 16.000 1.00 88.06 144 LEU A N 1
ATOM 1132 C CA . LEU A 1 144 ? 1.284 -2.776 15.529 1.00 88.06 144 LEU A CA 1
ATOM 1133 C C . LEU A 1 144 ? 1.468 -2.954 14.022 1.00 88.06 144 LEU A C 1
ATOM 1135 O O . LEU A 1 144 ? 1.064 -2.084 13.254 1.00 88.06 144 LEU A O 1
ATOM 1139 N N . GLN A 1 145 ? 2.041 -4.077 13.597 1.00 89.38 145 GLN A N 1
ATOM 1140 C CA . GLN A 1 145 ? 2.369 -4.343 12.199 1.00 89.38 145 GLN A CA 1
ATOM 1141 C C . GLN A 1 145 ? 1.584 -5.527 11.631 1.00 89.38 145 GLN A C 1
ATOM 1143 O O . GLN A 1 145 ? 1.382 -6.545 12.295 1.00 89.38 145 GLN A O 1
ATOM 1148 N N . LEU A 1 146 ? 1.182 -5.401 10.370 1.00 89.56 146 LEU A N 1
ATOM 1149 C CA . LEU A 1 146 ? 0.475 -6.420 9.611 1.00 89.56 146 LEU A CA 1
ATOM 1150 C C . LEU A 1 146 ? 1.092 -6.570 8.219 1.00 89.56 146 LEU A C 1
ATOM 1152 O O . LEU A 1 146 ? 1.071 -5.635 7.422 1.00 89.56 146 LEU A O 1
ATOM 1156 N N . TRP A 1 147 ? 1.611 -7.760 7.923 1.00 91.06 147 TRP A N 1
ATOM 1157 C CA . TRP A 1 147 ? 2.128 -8.109 6.600 1.00 91.06 147 TRP A CA 1
ATOM 1158 C C . TRP A 1 147 ? 0.988 -8.408 5.627 1.00 91.06 147 TRP A C 1
ATOM 1160 O O . TRP A 1 147 ? 0.023 -9.087 5.978 1.00 91.06 147 TRP A O 1
ATOM 1170 N N . LEU A 1 148 ? 1.120 -7.918 4.399 1.00 92.56 148 LEU A N 1
ATOM 1171 C CA . LEU A 1 148 ? 0.177 -8.147 3.314 1.00 92.56 148 LEU A CA 1
ATOM 1172 C C . LEU A 1 148 ? 0.617 -9.343 2.482 1.00 92.56 148 LEU A C 1
ATOM 1174 O O . LEU A 1 148 ? 1.810 -9.622 2.332 1.00 92.56 148 LEU A O 1
ATOM 1178 N N . LYS A 1 149 ? -0.362 -10.041 1.919 1.00 92.00 149 LYS A N 1
ATOM 1179 C CA . LYS A 1 149 ? -0.112 -11.141 1.001 1.00 92.00 149 LYS A CA 1
ATOM 1180 C C . LYS A 1 149 ? -0.080 -10.597 -0.416 1.00 92.00 149 LYS A C 1
ATOM 1182 O O . LYS A 1 149 ? -0.984 -9.876 -0.818 1.00 92.00 149 LYS A O 1
ATOM 1187 N N . GLU A 1 150 ? 0.938 -10.968 -1.176 1.00 92.38 150 GLU A N 1
ATOM 1188 C CA . GLU A 1 150 ? 0.938 -10.707 -2.609 1.00 92.38 150 GLU A CA 1
ATOM 1189 C C . GLU A 1 150 ? -0.149 -11.541 -3.299 1.00 92.38 150 GLU A C 1
ATOM 1191 O O . GLU A 1 150 ? -0.200 -12.768 -3.154 1.00 92.38 150 GLU A O 1
ATOM 1196 N N . GLU A 1 151 ? -1.013 -10.874 -4.057 1.00 86.94 151 GLU A N 1
ATOM 1197 C CA . GLU A 1 151 ? -1.895 -11.554 -4.989 1.00 86.94 151 GLU A CA 1
ATOM 1198 C C . GLU A 1 151 ? -1.089 -12.029 -6.194 1.00 86.94 151 GLU A C 1
ATOM 1200 O O . GLU A 1 151 ? -0.204 -11.334 -6.697 1.00 86.94 151 GLU A O 1
ATOM 1205 N N . ILE A 1 152 ? -1.427 -13.208 -6.714 1.00 73.12 152 ILE A N 1
ATOM 1206 C CA . ILE A 1 152 ? -0.852 -13.685 -7.971 1.00 73.12 152 ILE A CA 1
ATOM 1207 C C . ILE A 1 152 ? -1.419 -12.814 -9.097 1.00 73.12 152 ILE A C 1
ATOM 1209 O O . ILE A 1 152 ? -2.445 -13.121 -9.701 1.00 73.12 152 ILE A O 1
ATOM 1213 N N . THR A 1 153 ? -0.753 -11.694 -9.362 1.00 58.56 153 THR A N 1
ATOM 1214 C CA . THR A 1 153 ? -1.130 -10.774 -10.432 1.00 58.56 153 THR A CA 1
ATOM 1215 C C . THR A 1 153 ? -0.786 -11.411 -11.778 1.00 58.56 153 THR A C 1
ATOM 1217 O O . THR A 1 153 ? 0.385 -11.623 -12.098 1.00 58.56 153 THR A O 1
ATOM 1220 N N . LEU A 1 154 ? -1.799 -11.718 -12.596 1.00 55.34 154 LEU A N 1
ATOM 1221 C CA . LEU A 1 154 ? -1.574 -12.088 -13.996 1.00 55.34 154 LEU A CA 1
ATOM 1222 C C . LEU A 1 154 ? -0.822 -10.944 -14.706 1.00 55.34 154 LEU A C 1
ATOM 1224 O O . LEU A 1 154 ? -1.078 -9.777 -14.393 1.00 55.34 154 LEU A O 1
ATOM 1228 N N . PRO A 1 155 ? 0.073 -11.223 -15.672 1.00 56.31 155 PRO A N 1
ATOM 1229 C CA . PRO A 1 155 ? 0.743 -10.183 -16.450 1.00 56.31 155 PRO A CA 1
ATOM 1230 C C . PRO A 1 155 ? -0.257 -9.148 -16.989 1.00 56.31 155 PRO A C 1
ATOM 1232 O O . PRO A 1 155 ? -1.331 -9.524 -17.453 1.00 56.31 155 PRO A O 1
ATOM 1235 N N . ILE A 1 156 ? 0.095 -7.855 -16.994 1.00 56.25 156 ILE A N 1
ATOM 1236 C CA . ILE A 1 156 ? -0.795 -6.762 -17.452 1.00 56.25 156 ILE A CA 1
ATOM 1237 C C . ILE A 1 156 ? -1.390 -7.056 -18.842 1.00 56.25 156 ILE A C 1
ATOM 1239 O O . ILE A 1 156 ? -2.561 -6.783 -19.084 1.00 56.25 156 ILE A O 1
ATOM 1243 N N . ALA A 1 157 ? -0.615 -7.671 -19.743 1.00 53.44 157 ALA A N 1
ATOM 1244 C CA . ALA A 1 157 ? -1.094 -8.090 -21.062 1.00 53.44 157 ALA A CA 1
ATOM 1245 C C . ALA A 1 157 ? -2.267 -9.091 -20.994 1.00 53.44 157 ALA A C 1
ATOM 1247 O O . ALA A 1 157 ? -3.194 -8.996 -21.792 1.00 53.44 157 ALA A O 1
ATOM 1248 N N . MET A 1 158 ? -2.260 -10.005 -20.019 1.00 48.62 158 MET A N 1
ATOM 1249 C CA . MET A 1 158 ? -3.352 -10.953 -19.778 1.00 48.62 158 MET A CA 1
ATOM 1250 C C . MET A 1 158 ? -4.550 -10.293 -19.092 1.00 48.62 158 MET A C 1
ATOM 1252 O O . MET A 1 158 ? -5.685 -10.624 -19.417 1.00 48.62 158 MET A O 1
ATOM 1256 N N . GLN A 1 159 ? -4.326 -9.324 -18.199 1.00 54.25 159 GLN A N 1
ATOM 1257 C CA . GLN A 1 159 ? -5.424 -8.557 -17.598 1.00 54.25 159 GLN A CA 1
ATOM 1258 C C . GLN A 1 159 ? -6.158 -7.723 -18.658 1.00 54.25 159 GLN A C 1
ATOM 1260 O O . GLN A 1 159 ? -7.383 -7.766 -18.739 1.00 54.25 159 GLN A O 1
ATOM 1265 N N . VAL A 1 160 ? -5.421 -7.033 -19.536 1.00 57.53 160 VAL A N 1
ATOM 1266 C CA . VAL A 1 160 ? -6.008 -6.288 -20.662 1.00 57.53 160 VAL A CA 1
ATOM 1267 C C . VAL A 1 160 ? -6.747 -7.227 -21.617 1.00 57.53 160 VAL A C 1
ATOM 1269 O O . VAL A 1 160 ? -7.853 -6.894 -22.031 1.00 57.53 160 VAL A O 1
ATOM 1272 N N . ALA A 1 161 ? -6.193 -8.406 -21.922 1.00 54.91 161 ALA A N 1
ATOM 1273 C CA . ALA A 1 161 ? -6.877 -9.406 -22.741 1.00 54.91 161 ALA A CA 1
ATOM 1274 C C . ALA A 1 161 ? -8.191 -9.879 -22.095 1.00 54.91 161 ALA A C 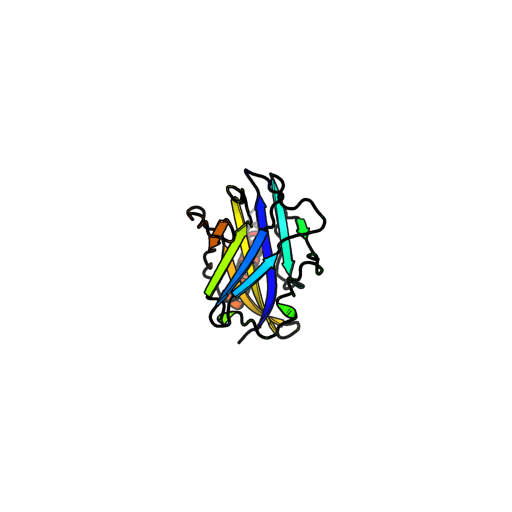1
ATOM 1276 O O . ALA A 1 161 ? -9.217 -9.864 -22.764 1.00 54.91 161 ALA A O 1
ATOM 1277 N N . SER A 1 162 ? -8.201 -10.180 -20.791 1.00 50.84 162 SER A N 1
ATOM 1278 C CA . SER A 1 162 ? -9.426 -10.588 -20.082 1.00 50.84 162 SER A CA 1
ATOM 1279 C C . SER A 1 162 ? -10.511 -9.502 -20.089 1.00 50.84 162 SER A C 1
ATOM 1281 O O . SER A 1 162 ? -11.679 -9.786 -20.335 1.00 50.84 162 SER A O 1
ATOM 1283 N N . ILE A 1 163 ? -10.120 -8.230 -19.936 1.00 56.00 163 ILE A N 1
ATOM 1284 C CA . ILE A 1 163 ? -11.040 -7.085 -20.009 1.00 56.00 163 ILE A CA 1
ATOM 1285 C C . ILE A 1 163 ? -11.603 -6.917 -21.430 1.00 56.00 163 ILE A C 1
ATOM 1287 O O . ILE A 1 163 ? -12.749 -6.495 -21.600 1.00 56.00 163 ILE A O 1
ATOM 1291 N N . LEU A 1 164 ? -10.805 -7.206 -22.461 1.00 52.81 164 LEU A N 1
ATOM 1292 C CA . LEU A 1 164 ? -11.249 -7.155 -23.854 1.00 52.81 164 LEU A CA 1
ATOM 1293 C C . LEU A 1 164 ? -12.171 -8.334 -24.202 1.00 52.81 164 LEU A C 1
ATOM 1295 O O . LEU A 1 164 ? -13.196 -8.108 -24.841 1.00 52.81 164 LEU A O 1
ATOM 1299 N N . GLU A 1 165 ? -11.881 -9.544 -23.723 1.00 56.72 165 GLU A N 1
ATOM 1300 C CA . GLU A 1 165 ? -12.740 -10.725 -23.900 1.00 56.72 165 GLU A CA 1
ATOM 1301 C C . GLU A 1 165 ? -14.109 -10.551 -23.223 1.00 56.72 165 GLU A C 1
ATOM 1303 O O . GLU A 1 165 ? -15.144 -10.874 -23.812 1.00 56.72 165 GLU A O 1
ATOM 1308 N N . ASP A 1 166 ? -14.154 -9.967 -22.023 1.00 52.94 166 ASP A N 1
ATOM 1309 C CA . ASP A 1 166 ? -15.421 -9.668 -21.345 1.00 52.94 166 ASP A CA 1
ATOM 1310 C C . ASP A 1 166 ? -16.234 -8.592 -22.084 1.00 52.94 166 ASP A C 1
ATOM 1312 O O . ASP A 1 166 ? -17.465 -8.656 -22.134 1.00 52.94 166 ASP A O 1
ATOM 1316 N N . ARG A 1 167 ? -15.572 -7.631 -22.742 1.00 51.03 167 ARG A N 1
ATOM 1317 C CA . ARG A 1 167 ? -16.245 -6.645 -23.607 1.00 51.03 167 ARG A CA 1
ATOM 1318 C C . ARG A 1 167 ? -16.796 -7.260 -24.892 1.00 51.03 167 ARG A C 1
ATOM 1320 O O . ARG A 1 167 ? -17.861 -6.835 -25.342 1.00 51.03 167 ARG A O 1
ATOM 1327 N N . GLU A 1 168 ? -16.111 -8.240 -25.476 1.00 52.03 168 GLU A N 1
ATOM 1328 C CA . GLU A 1 168 ? -16.634 -8.979 -26.629 1.00 52.03 168 GLU A CA 1
ATOM 1329 C C . GLU A 1 168 ? -17.840 -9.846 -26.247 1.00 52.03 168 GLU A C 1
ATOM 1331 O O . GLU A 1 168 ? -18.834 -9.849 -26.978 1.00 52.03 168 GLU A O 1
ATOM 1336 N N . LYS A 1 169 ? -17.836 -10.478 -25.065 1.00 49.38 169 LYS A N 1
ATOM 1337 C CA . LYS A 1 169 ? -19.011 -11.204 -24.543 1.00 49.38 169 LYS A CA 1
ATOM 1338 C C . LYS A 1 169 ? -20.226 -10.297 -24.334 1.00 49.38 169 LYS A C 1
ATOM 1340 O O . LYS A 1 169 ? -21.323 -10.657 -24.755 1.00 49.38 169 LYS A O 1
ATOM 1345 N N . ILE A 1 170 ? -20.033 -9.089 -23.795 1.00 50.53 170 ILE A N 1
ATOM 1346 C CA . ILE A 1 170 ? -21.116 -8.097 -23.634 1.00 50.53 170 ILE A CA 1
ATOM 1347 C C . ILE A 1 170 ? -21.715 -7.676 -24.994 1.00 50.53 170 ILE A C 1
ATOM 1349 O O . ILE A 1 170 ? -22.892 -7.316 -25.070 1.00 50.53 170 ILE A O 1
ATOM 1353 N N . ASN A 1 171 ? -20.941 -7.739 -26.083 1.00 48.38 171 ASN A N 1
ATOM 1354 C CA . ASN A 1 171 ? -21.435 -7.430 -27.427 1.00 48.38 171 ASN A CA 1
ATOM 1355 C C . ASN A 1 171 ? -22.152 -8.605 -28.111 1.00 48.38 171 ASN A C 1
ATOM 1357 O O . ASN A 1 171 ? -23.050 -8.358 -28.917 1.00 48.38 171 ASN A O 1
ATOM 1361 N N . PHE A 1 172 ? -21.829 -9.860 -27.787 1.00 40.72 172 PHE A N 1
ATOM 1362 C CA . PHE A 1 172 ? -22.517 -11.019 -28.371 1.00 40.72 172 PHE A CA 1
ATOM 1363 C C . PHE A 1 172 ? -23.947 -11.199 -27.838 1.00 40.72 172 PHE A C 1
ATOM 1365 O O . PHE A 1 172 ? -24.857 -11.460 -28.628 1.00 40.72 172 PHE A O 1
ATOM 1372 N N . ASP A 1 173 ? -24.194 -10.942 -26.550 1.00 45.31 173 ASP A N 1
ATOM 1373 C CA . ASP A 1 173 ? -25.546 -11.051 -25.972 1.00 45.31 173 ASP A CA 1
ATOM 1374 C C . ASP A 1 173 ? -26.524 -10.005 -26.540 1.00 45.31 173 ASP A C 1
ATOM 1376 O O . ASP A 1 173 ? -27.732 -10.239 -26.628 1.00 45.31 173 ASP A O 1
ATOM 1380 N N . LYS A 1 174 ? -26.011 -8.866 -27.025 1.00 47.34 174 LYS A N 1
ATOM 1381 C CA . LYS A 1 174 ? -26.816 -7.837 -27.703 1.00 47.34 174 LYS A CA 1
ATOM 1382 C C . LYS A 1 174 ? -27.175 -8.179 -29.151 1.00 47.34 174 LYS A C 1
ATOM 1384 O O . LYS A 1 174 ? -28.100 -7.575 -29.692 1.00 47.34 174 LYS A O 1
ATOM 1389 N N . ILE A 1 175 ? -26.476 -9.128 -29.775 1.00 47.41 175 ILE A N 1
ATOM 1390 C CA . ILE A 1 175 ? -26.687 -9.507 -31.181 1.00 47.41 175 ILE A CA 1
ATOM 1391 C C . ILE A 1 175 ? -27.646 -10.705 -31.300 1.00 47.41 175 ILE A C 1
ATOM 1393 O O . ILE A 1 175 ? -28.355 -10.817 -32.298 1.00 47.41 175 ILE A O 1
ATOM 1397 N N . ILE A 1 176 ? -27.762 -11.553 -30.271 1.00 47.56 176 ILE A N 1
ATOM 1398 C CA . ILE A 1 176 ? -28.613 -12.760 -30.312 1.00 47.56 176 ILE A CA 1
ATOM 1399 C C . ILE A 1 176 ? -30.059 -12.485 -29.833 1.00 47.56 176 ILE A C 1
ATOM 1401 O O . ILE A 1 176 ? -30.977 -13.230 -30.167 1.00 47.56 176 ILE A O 1
ATOM 1405 N N . GLY A 1 177 ? -30.319 -11.365 -29.144 1.00 44.91 177 GLY A N 1
ATOM 1406 C CA . GLY A 1 177 ? -31.671 -10.961 -28.715 1.00 44.91 177 GLY A CA 1
ATOM 1407 C C . GLY A 1 177 ? -32.564 -10.337 -29.801 1.00 44.91 177 GLY A C 1
ATOM 1408 O O . GLY A 1 177 ? -33.732 -10.052 -29.545 1.00 44.91 177 GLY A O 1
ATOM 1409 N N . ALA A 1 178 ? -32.048 -10.114 -31.013 1.00 51.19 178 ALA A N 1
ATOM 1410 C CA . ALA A 1 178 ? -32.761 -9.424 -32.087 1.00 51.19 178 ALA A CA 1
ATOM 1411 C C . ALA A 1 178 ? -32.963 -10.317 -33.319 1.00 51.19 178 ALA A C 1
ATOM 1413 O O . ALA A 1 178 ? -32.428 -10.021 -34.384 1.00 51.19 178 ALA A O 1
ATOM 1414 N N . LYS A 1 179 ? -33.730 -11.408 -33.176 1.00 51.56 179 LYS A N 1
ATOM 1415 C CA . LYS A 1 179 ? -34.628 -11.970 -34.213 1.00 51.56 179 LYS A CA 1
ATOM 1416 C C . LYS A 1 179 ? -35.222 -13.301 -33.750 1.00 51.56 179 LYS A C 1
ATOM 1418 O O . LYS A 1 179 ? -34.651 -14.357 -33.979 1.00 51.56 179 LYS A O 1
ATOM 1423 N N . CYS A 1 180 ? -36.409 -13.227 -33.159 1.00 49.19 180 CYS A N 1
ATOM 1424 C CA . CYS A 1 180 ? -37.446 -14.247 -33.309 1.00 49.19 180 CYS A CA 1
ATOM 1425 C C . CYS A 1 180 ? -38.787 -13.653 -32.862 1.00 49.19 180 CYS A C 1
ATOM 1427 O O . CYS A 1 180 ? -39.235 -13.857 -31.741 1.00 49.19 180 CYS A O 1
ATOM 1429 N N . SER A 1 181 ? -39.440 -12.899 -33.747 1.00 41.75 181 SER A N 1
ATOM 1430 C CA . SER A 1 181 ? -40.902 -12.868 -33.747 1.00 41.75 181 SER A CA 1
ATOM 1431 C C . SER A 1 181 ? -41.385 -12.915 -35.189 1.00 41.75 181 SER A C 1
ATOM 1433 O O . SER A 1 181 ? -41.255 -11.955 -35.947 1.00 41.75 181 SER A O 1
ATOM 1435 N N . THR A 1 182 ? -41.879 -14.088 -35.552 1.00 52.25 182 THR A N 1
ATOM 1436 C CA . THR A 1 182 ? -42.758 -14.339 -36.689 1.00 52.25 182 THR A CA 1
ATOM 1437 C C . THR A 1 182 ? -43.939 -13.376 -36.686 1.00 52.25 182 THR A C 1
ATOM 1439 O O . THR A 1 182 ? -44.582 -13.228 -35.647 1.00 52.25 182 THR A O 1
ATOM 1442 N N . ASN A 1 183 ? -44.217 -12.779 -37.844 1.00 45.41 183 ASN A N 1
ATOM 1443 C CA . ASN A 1 183 ? -45.553 -12.620 -38.424 1.00 45.41 183 ASN A CA 1
ATOM 1444 C C . ASN A 1 183 ? -45.414 -12.358 -39.923 1.00 45.41 183 ASN A C 1
ATOM 1446 O O . ASN A 1 183 ? -44.612 -11.468 -40.282 1.00 45.41 183 ASN A O 1
#

Radius of gyration: 19.52 Å; chains: 1; bounding box: 63×32×59 Å